Protein AF-A0A433Q783-F1 (afdb_monomer_lite)

InterPro domains:
  IPR006896 Sec23/Sec24, trunk domain [PF04811] (2-110)
  IPR036465 von Willebrand factor A-like domain superfamily [G3DSA:3.40.50.410] (1-109)
  IPR036465 von Willebrand factor A-like domain superfamily [SSF53300] (3-107)
  IPR050550 SEC23/SEC24 family, SEC24 subfamily [PTHR13803] (1-108)

Structure (mmCIF, N/CA/C/O backbone):
data_AF-A0A433Q783-F1
#
_entry.id   AF-A0A433Q783-F1
#
loop_
_atom_site.group_PDB
_atom_site.id
_atom_site.type_symbol
_atom_site.label_atom_id
_atom_site.label_alt_id
_atom_site.label_comp_id
_atom_site.label_asym_id
_atom_site.label_entity_id
_atom_site.label_seq_id
_atom_site.pdbx_PDB_ins_code
_atom_site.Cartn_x
_atom_site.Cartn_y
_atom_site.Cartn_z
_atom_site.occupancy
_atom_site.B_iso_or_equiv
_atom_site.auth_seq_id
_atom_site.auth_comp_id
_atom_site.auth_asym_id
_atom_site.auth_atom_id
_atom_site.pdbx_PDB_model_num
ATOM 1 N N . MET A 1 1 ? 5.862 -14.341 -3.252 1.00 83.88 1 MET A N 1
ATOM 2 C CA . MET A 1 1 ? 6.262 -13.362 -2.212 1.00 83.88 1 MET A CA 1
ATOM 3 C C . MET A 1 1 ? 5.155 -12.347 -1.930 1.00 83.88 1 MET A C 1
ATOM 5 O O . MET A 1 1 ? 4.746 -12.264 -0.781 1.00 83.88 1 MET A O 1
ATOM 9 N N . VAL A 1 2 ? 4.621 -11.643 -2.944 1.00 93.06 2 VAL A N 1
ATOM 10 C CA . VAL A 1 2 ? 3.534 -10.647 -2.776 1.00 93.06 2 VAL A CA 1
ATOM 11 C C . VAL A 1 2 ? 2.303 -11.224 -2.068 1.00 93.06 2 VAL A C 1
ATOM 13 O O . VAL A 1 2 ? 1.879 -10.668 -1.063 1.00 93.06 2 VAL A O 1
ATOM 16 N N . ALA A 1 3 ? 1.788 -12.377 -2.516 1.00 94.69 3 ALA A N 1
ATOM 17 C CA . ALA A 1 3 ? 0.622 -13.019 -1.898 1.00 94.69 3 ALA A CA 1
ATOM 18 C C . ALA A 1 3 ? 0.822 -13.318 -0.400 1.00 94.69 3 ALA A C 1
ATOM 20 O O . ALA A 1 3 ? -0.049 -13.037 0.417 1.00 94.69 3 ALA A O 1
ATOM 21 N N . THR A 1 4 ? 1.995 -13.837 -0.024 1.00 97.12 4 THR A N 1
ATOM 22 C CA . THR A 1 4 ? 2.337 -14.106 1.379 1.00 97.12 4 THR A CA 1
ATOM 23 C C . THR A 1 4 ? 2.422 -12.817 2.189 1.00 97.12 4 THR A C 1
ATOM 25 O O . THR A 1 4 ? 1.860 -12.756 3.272 1.00 97.12 4 THR A O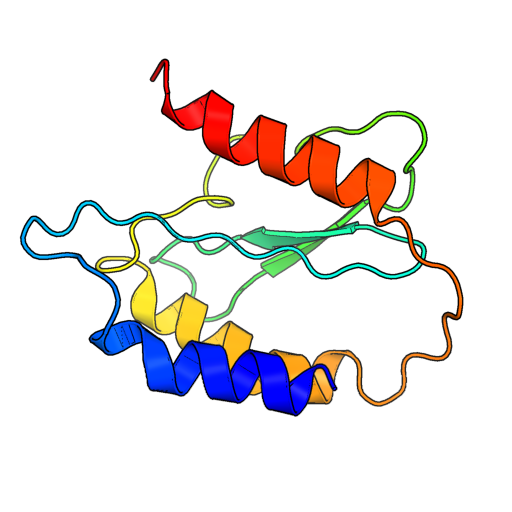 1
ATOM 28 N N . ALA A 1 5 ? 3.084 -11.777 1.671 1.00 97.12 5 ALA A N 1
ATOM 29 C CA . ALA A 1 5 ? 3.188 -10.494 2.363 1.00 97.12 5 ALA A CA 1
ATOM 30 C C . ALA A 1 5 ? 1.808 -9.854 2.576 1.00 97.12 5 ALA A C 1
ATOM 32 O O . ALA A 1 5 ? 1.482 -9.472 3.696 1.00 97.12 5 ALA A O 1
ATOM 33 N N . ALA A 1 6 ? 0.978 -9.809 1.531 1.00 97.69 6 ALA A N 1
ATOM 34 C CA . ALA A 1 6 ? -0.369 -9.257 1.604 1.00 97.69 6 ALA A CA 1
ATOM 35 C C . ALA A 1 6 ? -1.246 -10.027 2.602 1.00 97.69 6 ALA A C 1
ATOM 37 O O . ALA A 1 6 ? -1.915 -9.411 3.430 1.00 97.69 6 ALA A O 1
ATOM 38 N N . ARG A 1 7 ? -1.173 -11.367 2.597 1.00 97.62 7 ARG A N 1
ATOM 39 C CA . ARG A 1 7 ? -1.892 -12.206 3.561 1.00 97.62 7 ARG A CA 1
ATOM 40 C C . ARG A 1 7 ? -1.428 -11.973 4.998 1.00 97.62 7 ARG A C 1
ATOM 42 O O . ARG A 1 7 ? -2.261 -11.808 5.879 1.00 97.62 7 ARG A O 1
ATOM 49 N N . THR A 1 8 ? -0.119 -11.909 5.231 1.00 98.19 8 THR A N 1
ATOM 50 C CA . THR A 1 8 ? 0.431 -11.643 6.566 1.00 98.19 8 THR A CA 1
ATOM 51 C C . THR A 1 8 ? 0.016 -10.267 7.085 1.00 98.19 8 THR A C 1
ATOM 53 O O . THR A 1 8 ? -0.298 -10.138 8.267 1.00 98.19 8 THR A O 1
ATOM 56 N N . ILE A 1 9 ? -0.005 -9.243 6.222 1.00 98.00 9 ILE A N 1
ATOM 57 C CA . ILE A 1 9 ? -0.493 -7.905 6.586 1.00 98.00 9 ILE A CA 1
ATOM 58 C C . ILE A 1 9 ? -1.977 -7.978 6.952 1.00 98.00 9 ILE A C 1
ATOM 60 O O . ILE A 1 9 ? -2.345 -7.491 8.018 1.00 98.00 9 ILE A O 1
ATOM 64 N N . LEU A 1 10 ? -2.796 -8.632 6.118 1.00 98.06 10 LEU A N 1
ATOM 65 C CA . LEU A 1 10 ? -4.232 -8.815 6.345 1.00 98.06 10 LEU A CA 1
ATOM 66 C C . LEU A 1 10 ? -4.511 -9.472 7.704 1.00 98.06 10 LEU A C 1
ATOM 68 O O . LEU A 1 10 ? -5.260 -8.928 8.509 1.00 98.06 10 LEU A O 1
ATOM 72 N N . ASP A 1 11 ? -3.838 -10.586 7.995 1.00 97.81 11 ASP A N 1
ATOM 73 C CA . ASP A 1 11 ? -3.990 -11.326 9.255 1.00 97.81 11 ASP A CA 1
ATOM 74 C C . ASP A 1 11 ? -3.446 -10.552 10.479 1.00 97.81 11 ASP A C 1
ATOM 76 O O . ASP A 1 11 ? -3.705 -10.921 11.625 1.00 97.81 11 ASP A O 1
ATOM 80 N N . SER A 1 12 ? -2.679 -9.479 10.259 1.00 97.69 12 SER A N 1
ATOM 81 C CA . SER A 1 12 ? -2.083 -8.661 11.321 1.00 97.69 12 SER A CA 1
ATOM 82 C C . SER A 1 12 ? -2.815 -7.342 11.573 1.00 97.69 12 SER A C 1
ATOM 84 O O . SER A 1 12 ? -2.457 -6.655 12.530 1.00 97.69 12 SER A O 1
ATOM 86 N N . LEU A 1 13 ? -3.820 -6.969 10.769 1.00 97.06 13 LEU A N 1
ATOM 87 C CA . LEU A 1 13 ? -4.484 -5.661 10.882 1.00 97.06 13 LEU A CA 1
ATOM 88 C C . LEU A 1 13 ? -5.095 -5.421 12.268 1.00 97.06 13 LEU A C 1
ATOM 90 O O . LEU A 1 13 ? -4.979 -4.322 12.802 1.00 97.06 13 LEU A O 1
ATOM 94 N N . ASP A 1 14 ? -5.680 -6.454 12.880 1.00 96.00 14 ASP A N 1
ATOM 95 C CA . ASP A 1 14 ? -6.275 -6.379 14.226 1.00 96.00 14 ASP A CA 1
ATOM 96 C C . ASP A 1 14 ? -5.236 -6.196 15.343 1.00 96.00 14 ASP A C 1
ATOM 98 O O . ASP A 1 14 ? -5.579 -5.882 16.479 1.00 96.00 14 ASP A O 1
ATOM 102 N N . ARG A 1 15 ? -3.952 -6.409 15.036 1.00 96.81 15 ARG A N 1
ATOM 103 C CA . ARG A 1 15 ? -2.842 -6.316 15.993 1.00 96.81 15 ARG A CA 1
ATOM 104 C C . ARG A 1 15 ? -2.144 -4.959 15.952 1.00 96.81 15 ARG A C 1
ATOM 106 O O . ARG A 1 15 ? -1.248 -4.723 16.762 1.00 96.81 15 ARG A O 1
ATOM 113 N N . LEU A 1 16 ? -2.502 -4.092 15.004 1.00 96.12 16 LEU A N 1
ATOM 114 C CA . LEU A 1 16 ? -1.949 -2.745 14.924 1.00 96.12 16 LEU A CA 1
ATOM 115 C C . LEU A 1 16 ? -2.474 -1.906 16.102 1.00 96.12 16 LEU A C 1
ATOM 117 O O . LEU A 1 16 ? -3.684 -1.894 16.333 1.00 96.12 16 LEU A O 1
ATOM 121 N N . PRO A 1 17 ? -1.609 -1.179 16.837 1.00 97.06 17 PRO A N 1
ATOM 122 C CA . PRO A 1 17 ? -2.062 -0.235 17.855 1.00 97.06 17 PRO A CA 1
ATOM 123 C C . PRO A 1 17 ? -3.033 0.768 17.232 1.00 97.06 17 PRO A C 1
ATOM 125 O O . PRO A 1 17 ? -2.678 1.428 16.258 1.00 97.06 17 PRO A O 1
ATOM 128 N N . ASN A 1 18 ? -4.263 0.849 17.742 1.00 96.62 18 ASN A N 1
ATOM 129 C CA . ASN A 1 18 ? -5.300 1.724 17.185 1.00 96.62 18 ASN A CA 1
ATOM 130 C C . ASN A 1 18 ? -6.418 2.048 18.198 1.00 96.62 18 ASN A C 1
ATOM 132 O O . ASN A 1 18 ? -7.576 2.189 17.820 1.00 96.62 18 ASN A O 1
ATOM 136 N N . GLU A 1 19 ? -6.096 2.145 19.491 1.00 95.44 19 GLU A N 1
ATOM 137 C CA . GLU A 1 19 ? -7.094 2.350 20.560 1.00 95.44 19 GLU A CA 1
ATOM 138 C C . GLU A 1 19 ? -7.936 3.624 20.358 1.00 95.44 19 GLU A C 1
ATOM 140 O O . GLU A 1 19 ? -9.132 3.632 20.636 1.00 95.44 19 GLU A O 1
ATOM 145 N N . GLU A 1 20 ? -7.331 4.683 19.808 1.00 95.62 20 GLU A N 1
ATOM 146 C CA . GLU A 1 20 ? -7.999 5.960 19.518 1.00 95.62 20 GLU A CA 1
ATOM 147 C C . GLU A 1 20 ? -8.608 6.044 18.103 1.00 95.62 20 GLU A C 1
ATOM 149 O O . GLU A 1 20 ? -9.088 7.108 17.721 1.00 95.62 20 GLU A O 1
ATOM 154 N N . ASN A 1 21 ? -8.584 4.974 17.295 1.00 96.00 21 ASN A N 1
ATOM 155 C CA . ASN A 1 21 ? -8.998 4.997 15.879 1.00 96.00 21 ASN A CA 1
ATOM 156 C C . ASN A 1 21 ? -8.267 6.057 15.031 1.00 96.00 21 ASN A C 1
ATOM 158 O O . ASN A 1 21 ? -8.862 6.696 14.165 1.00 96.00 21 ASN A O 1
ATOM 162 N N . ARG A 1 22 ? -6.974 6.276 15.287 1.00 95.25 22 ARG A N 1
ATOM 163 C CA . ARG A 1 22 ? -6.152 7.292 14.600 1.00 95.25 22 ARG A CA 1
ATOM 164 C C . ARG A 1 22 ? -5.083 6.710 13.685 1.00 95.25 22 ARG A C 1
ATOM 166 O O . ARG A 1 22 ? -4.394 7.468 13.001 1.00 95.25 22 ARG A O 1
ATOM 173 N N . THR A 1 23 ? -4.928 5.391 13.665 1.00 96.19 23 THR A N 1
ATOM 174 C CA . THR A 1 23 ? -3.932 4.732 12.825 1.00 96.19 23 THR A CA 1
ATOM 175 C C . THR A 1 23 ? -4.274 4.941 11.364 1.00 96.19 23 THR A C 1
ATOM 177 O O . THR A 1 23 ? -5.377 4.627 10.916 1.00 96.19 23 THR A O 1
ATOM 180 N N . LYS A 1 24 ? -3.309 5.481 10.618 1.00 96.06 24 LYS A N 1
ATOM 181 C CA . LYS A 1 24 ? -3.411 5.631 9.172 1.00 96.06 24 LYS A CA 1
ATOM 182 C C . LYS A 1 24 ? -2.619 4.549 8.455 1.00 96.06 24 LYS A C 1
ATOM 184 O O . LYS A 1 24 ? -1.544 4.161 8.908 1.00 96.06 24 LYS A O 1
ATOM 189 N N . VAL A 1 25 ? -3.146 4.095 7.327 1.00 97.06 25 VAL A N 1
ATOM 190 C CA . VAL A 1 25 ? -2.525 3.095 6.459 1.00 97.06 25 VAL A CA 1
ATOM 191 C C . VAL A 1 25 ? -2.517 3.572 5.016 1.00 97.06 25 VAL A C 1
ATOM 193 O O . VAL A 1 25 ? -3.399 4.299 4.567 1.00 97.06 25 VAL A O 1
ATOM 196 N N . GLY A 1 26 ? -1.490 3.153 4.297 1.00 96.69 26 GLY A N 1
ATOM 197 C CA . GLY A 1 26 ? -1.338 3.333 2.865 1.00 96.69 26 GLY A CA 1
ATOM 198 C C . GLY A 1 26 ? -0.519 2.169 2.327 1.00 96.69 26 GLY A C 1
ATOM 199 O O . GLY A 1 26 ? 0.133 1.453 3.093 1.00 96.69 26 GLY A O 1
ATOM 200 N N . LEU A 1 27 ? -0.566 1.955 1.018 1.00 97.50 27 LEU A N 1
ATOM 201 C CA . LEU A 1 27 ? 0.180 0.882 0.378 1.00 97.50 27 LEU A CA 1
ATOM 202 C C . LEU A 1 27 ? 0.797 1.390 -0.922 1.00 97.50 27 LEU A C 1
ATOM 204 O O . LEU A 1 27 ? 0.178 2.158 -1.653 1.00 97.50 27 LEU A O 1
ATOM 208 N N . ILE A 1 28 ? 2.023 0.954 -1.193 1.00 97.50 28 ILE A N 1
ATOM 209 C CA . ILE A 1 28 ? 2.694 1.135 -2.478 1.00 97.50 28 ILE A CA 1
ATOM 210 C C . ILE A 1 28 ? 3.246 -0.231 -2.866 1.00 97.50 28 ILE A C 1
ATOM 212 O O . ILE A 1 28 ? 3.946 -0.861 -2.069 1.00 97.50 28 ILE A O 1
ATOM 216 N N . THR A 1 29 ? 2.945 -0.697 -4.076 1.00 97.00 29 THR A N 1
ATOM 217 C CA . THR A 1 29 ? 3.682 -1.818 -4.676 1.00 97.00 29 THR A CA 1
ATOM 218 C C . THR A 1 29 ? 4.648 -1.289 -5.719 1.00 97.00 29 THR A C 1
ATOM 220 O O . THR A 1 29 ? 4.387 -0.276 -6.367 1.00 97.00 29 THR A O 1
ATOM 223 N N . VAL A 1 30 ? 5.772 -1.975 -5.893 1.00 95.81 30 VAL A N 1
ATOM 224 C CA . VAL A 1 30 ? 6.865 -1.505 -6.743 1.00 95.81 30 VAL A CA 1
ATOM 225 C C . VAL A 1 30 ? 7.359 -2.612 -7.664 1.00 95.81 30 VAL A C 1
ATOM 227 O O . VAL A 1 30 ? 7.534 -3.755 -7.241 1.00 95.81 30 VAL A O 1
ATOM 230 N N . ASP A 1 31 ? 7.587 -2.236 -8.913 1.00 94.19 31 ASP A N 1
ATOM 231 C CA . ASP A 1 31 ? 8.448 -2.921 -9.874 1.00 94.19 31 ASP A CA 1
ATOM 232 C C . ASP A 1 31 ? 9.291 -1.847 -10.593 1.00 94.19 31 ASP A C 1
ATOM 234 O O . ASP A 1 31 ? 9.824 -0.966 -9.922 1.00 94.19 31 ASP A O 1
ATOM 238 N N . GLY A 1 32 ? 9.416 -1.845 -11.924 1.00 95.31 32 GLY A N 1
ATOM 239 C CA . GLY A 1 32 ? 9.935 -0.683 -12.659 1.00 95.31 32 GLY A CA 1
ATOM 240 C C . GLY A 1 32 ? 9.068 0.585 -12.565 1.00 95.31 32 GLY A C 1
ATOM 241 O O . GLY A 1 32 ? 9.471 1.623 -13.071 1.00 95.31 32 GLY A O 1
ATOM 242 N N . SER A 1 33 ? 7.887 0.519 -11.955 1.00 96.06 33 SER A N 1
ATOM 243 C CA . SER A 1 33 ? 6.970 1.629 -11.695 1.00 96.06 33 SER A CA 1
ATOM 244 C C . SER A 1 33 ? 6.494 1.619 -10.238 1.00 96.06 33 SER A C 1
ATOM 246 O O . SER A 1 33 ? 6.604 0.620 -9.518 1.00 96.06 33 SER A O 1
ATOM 248 N N . LEU A 1 34 ? 5.944 2.749 -9.797 1.00 97.69 34 LEU A N 1
ATOM 249 C CA . LEU A 1 34 ? 5.252 2.873 -8.518 1.00 97.69 34 LEU A CA 1
ATOM 250 C C . LEU A 1 34 ? 3.754 2.670 -8.730 1.00 97.69 34 LEU A C 1
ATOM 252 O O . LEU A 1 34 ? 3.154 3.300 -9.599 1.00 97.69 34 LEU A O 1
ATOM 256 N N . HIS A 1 35 ? 3.137 1.833 -7.904 1.00 97.56 35 HIS A N 1
ATOM 257 C CA . HIS A 1 35 ? 1.692 1.639 -7.897 1.00 97.56 35 HIS A CA 1
ATOM 258 C C . HIS A 1 35 ? 1.144 2.129 -6.563 1.00 97.56 35 HIS A C 1
ATOM 260 O O . HIS A 1 35 ? 1.359 1.503 -5.521 1.00 97.56 35 HIS A O 1
ATOM 266 N N . PHE A 1 36 ? 0.455 3.260 -6.608 1.00 97.88 36 PHE A N 1
ATOM 267 C CA . PHE A 1 36 ? -0.279 3.820 -5.485 1.00 97.88 36 PHE A CA 1
ATOM 268 C C . PHE A 1 36 ? -1.712 3.301 -5.502 1.00 97.88 36 PHE A C 1
ATOM 270 O O . PHE A 1 36 ? -2.219 2.880 -6.543 1.00 97.88 36 PHE A O 1
ATOM 277 N N . TYR A 1 37 ? -2.378 3.366 -4.355 1.00 98.12 37 TYR A N 1
ATOM 278 C CA . TYR A 1 37 ? -3.759 2.923 -4.222 1.00 98.12 37 TYR A CA 1
ATOM 279 C C . TYR A 1 37 ? -4.588 4.020 -3.569 1.00 98.12 37 TYR A C 1
ATOM 281 O O . TYR A 1 37 ? -4.266 4.455 -2.466 1.00 98.12 37 TYR A O 1
ATOM 289 N N . ASN A 1 38 ? -5.650 4.448 -4.249 1.00 97.56 38 ASN A N 1
ATOM 290 C CA . ASN A 1 38 ? -6.711 5.226 -3.627 1.00 97.56 38 ASN A CA 1
ATOM 291 C C . ASN A 1 38 ? -7.544 4.273 -2.762 1.00 97.56 38 ASN A C 1
ATOM 293 O O . ASN A 1 38 ? -8.093 3.278 -3.252 1.00 97.56 38 ASN A O 1
ATOM 297 N N . LEU A 1 39 ? -7.583 4.586 -1.472 1.00 97.88 39 LEU A N 1
ATOM 298 C CA . LEU A 1 39 ? -8.198 3.797 -0.415 1.00 97.88 39 LEU A CA 1
ATOM 299 C C . LEU A 1 39 ? -9.359 4.550 0.244 1.00 97.88 39 LEU A C 1
ATOM 301 O O . LEU A 1 39 ? -9.647 4.322 1.415 1.00 97.88 39 LEU A O 1
ATOM 305 N N . ASN A 1 40 ? -10.018 5.459 -0.477 1.00 97.12 40 ASN A N 1
ATOM 306 C CA . ASN A 1 40 ? -11.172 6.183 0.041 1.00 97.12 40 ASN A CA 1
ATOM 307 C C . ASN A 1 40 ? -12.262 5.204 0.521 1.00 97.12 40 ASN A C 1
ATOM 309 O O . ASN A 1 40 ? -12.675 4.309 -0.219 1.00 97.12 40 ASN A O 1
ATOM 313 N N . ALA A 1 41 ? -12.766 5.406 1.740 1.00 97.25 41 ALA A N 1
ATOM 314 C CA . ALA A 1 41 ? -13.765 4.540 2.372 1.00 97.25 41 ALA A CA 1
ATOM 315 C C . ALA A 1 41 ? -15.101 4.440 1.607 1.00 97.25 41 ALA A C 1
ATOM 317 O O . ALA A 1 41 ? -15.872 3.509 1.829 1.00 97.25 41 ALA A O 1
ATOM 318 N N . SER A 1 42 ? -15.383 5.384 0.704 1.00 96.62 42 SER A N 1
ATOM 319 C CA . SER A 1 42 ? -16.592 5.388 -0.130 1.00 96.62 42 SER A CA 1
ATOM 320 C C . SER A 1 42 ? -16.490 4.457 -1.343 1.00 96.62 42 SER A C 1
ATOM 322 O O . SER A 1 42 ? -17.486 4.246 -2.037 1.00 96.62 42 SER A O 1
ATOM 324 N N . LEU A 1 43 ? -15.300 3.928 -1.642 1.00 95.56 43 LEU A N 1
ATOM 325 C CA . LEU A 1 43 ? -15.079 3.026 -2.767 1.00 95.56 43 LEU A CA 1
ATOM 326 C C . LEU A 1 43 ? -15.439 1.584 -2.396 1.00 95.56 43 LEU A C 1
ATOM 328 O O . LEU A 1 43 ? -15.077 1.090 -1.331 1.00 95.56 43 LEU A O 1
ATOM 332 N N . SER A 1 44 ? -16.093 0.875 -3.320 1.00 90.06 44 SER A N 1
ATOM 333 C CA . SER A 1 44 ? -16.289 -0.577 -3.201 1.00 90.06 44 SER A CA 1
ATOM 334 C C . SER A 1 44 ? -14.990 -1.356 -3.424 1.00 90.06 44 SER A C 1
ATOM 336 O O . SER A 1 44 ? -14.807 -2.433 -2.864 1.00 90.06 44 SER A O 1
ATOM 338 N N . ASP A 1 45 ? -14.091 -0.803 -4.242 1.00 91.88 45 ASP A N 1
ATOM 339 C CA . ASP A 1 45 ? -12.829 -1.410 -4.645 1.00 91.88 45 ASP A CA 1
ATOM 340 C C . ASP A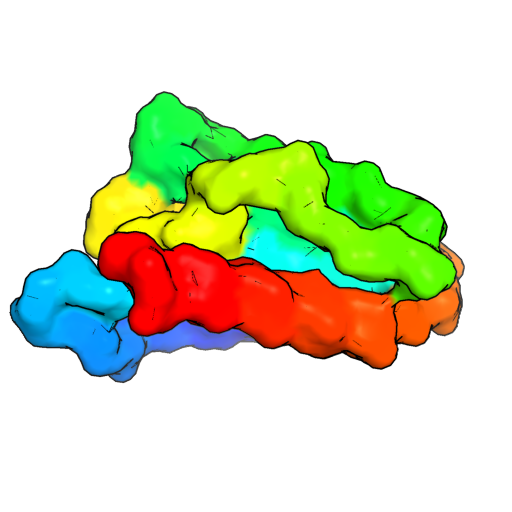 1 45 ? -11.715 -0.358 -4.726 1.00 91.88 45 ASP A C 1
ATOM 342 O O . ASP A 1 45 ? -11.972 0.777 -5.138 1.00 91.88 45 ASP A O 1
ATOM 346 N N . PRO A 1 46 ? -10.466 -0.730 -4.399 1.00 96.12 46 PRO A N 1
ATOM 347 C CA . PRO A 1 46 ? -9.329 0.176 -4.504 1.00 96.12 46 PRO A CA 1
ATOM 348 C C . PRO A 1 46 ? -9.068 0.565 -5.965 1.00 96.12 46 PRO A C 1
ATOM 350 O O . PRO A 1 46 ? -9.180 -0.265 -6.873 1.00 96.12 46 PRO A O 1
ATOM 353 N N . GLN A 1 47 ? -8.640 1.806 -6.194 1.00 96.88 47 GLN A N 1
ATOM 354 C CA . GLN A 1 47 ? -8.177 2.252 -7.512 1.00 96.88 47 GLN A CA 1
ATO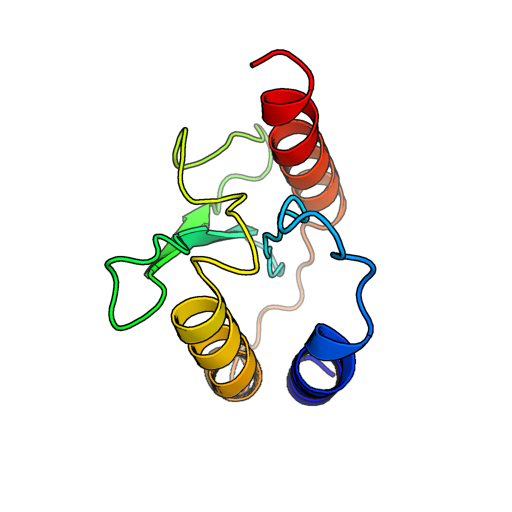M 355 C C . GLN A 1 47 ? -6.652 2.326 -7.524 1.00 96.88 47 GLN A C 1
ATOM 357 O O . GLN A 1 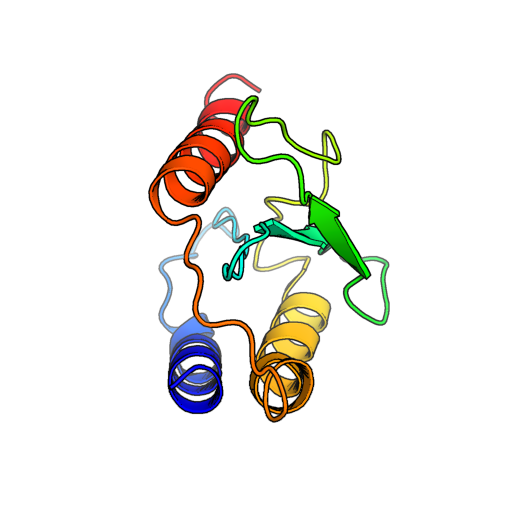47 ? -6.055 2.992 -6.681 1.00 96.88 47 GLN A O 1
ATOM 362 N N . MET A 1 48 ? -6.017 1.642 -8.475 1.00 97.56 48 MET A N 1
ATOM 363 C CA . MET A 1 48 ? -4.566 1.699 -8.653 1.00 97.56 48 MET A CA 1
ATOM 364 C C . MET A 1 48 ? -4.185 2.898 -9.525 1.00 97.56 48 MET A C 1
ATOM 366 O O . MET A 1 48 ? -4.721 3.068 -10.619 1.00 97.56 48 MET A O 1
ATOM 370 N N . LEU A 1 49 ? -3.220 3.687 -9.061 1.00 97.31 49 LEU A N 1
ATOM 371 C CA . LEU A 1 49 ?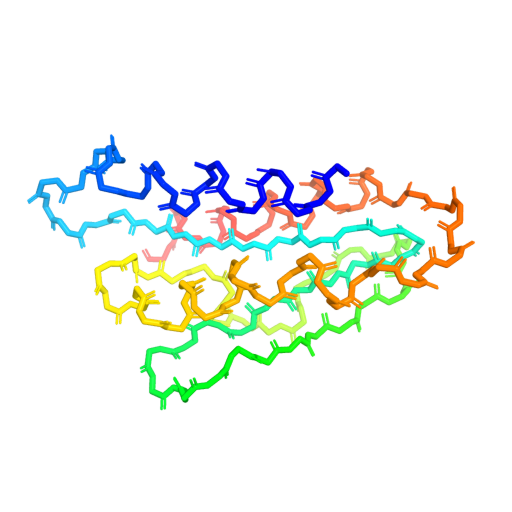 -2.624 4.808 -9.782 1.00 97.31 49 LEU A CA 1
ATOM 372 C C . LEU A 1 49 ? -1.161 4.466 -10.080 1.00 97.31 49 LEU A C 1
ATOM 374 O O . LEU A 1 49 ? -0.367 4.272 -9.158 1.00 97.31 49 LEU A O 1
ATOM 378 N N . VAL A 1 50 ? -0.811 4.361 -11.361 1.00 96.31 50 VAL A N 1
ATOM 379 C CA . VAL A 1 50 ? 0.527 3.939 -11.802 1.00 96.31 50 VAL A CA 1
ATOM 380 C C . VAL A 1 50 ? 1.368 5.157 -12.163 1.00 96.31 50 VAL A C 1
ATOM 382 O O . VAL A 1 50 ? 0.958 5.977 -12.981 1.00 96.31 50 VAL A O 1
ATOM 385 N N . VAL A 1 51 ? 2.556 5.252 -11.572 1.00 96.00 51 VAL A N 1
ATOM 386 C CA . VAL A 1 51 ? 3.565 6.267 -11.884 1.00 96.00 51 VAL A CA 1
ATOM 387 C C . VAL A 1 51 ? 4.802 5.553 -12.416 1.00 96.00 51 VAL A C 1
ATOM 389 O O . VAL A 1 51 ? 5.517 4.883 -11.670 1.00 96.00 51 VAL A O 1
ATOM 392 N N . SER A 1 52 ? 5.023 5.665 -13.725 1.00 93.06 52 SER A N 1
ATOM 393 C CA . SER A 1 52 ? 6.146 5.016 -14.414 1.00 93.06 52 SER A CA 1
ATOM 394 C C . SER A 1 52 ? 7.382 5.898 -14.552 1.00 93.06 52 SER A C 1
ATOM 396 O O . SER A 1 52 ? 8.465 5.372 -14.782 1.00 93.06 52 SER A O 1
ATOM 398 N N . ASP A 1 53 ? 7.234 7.215 -14.405 1.00 90.75 53 ASP A N 1
ATOM 399 C CA . ASP A 1 53 ? 8.373 8.124 -14.301 1.00 90.75 53 ASP A CA 1
ATOM 400 C C . ASP A 1 53 ? 8.876 8.120 -12.856 1.00 90.75 53 ASP A C 1
ATOM 402 O O . ASP A 1 53 ? 8.185 8.560 -11.936 1.00 90.75 53 ASP A O 1
ATOM 406 N N . THR A 1 54 ? 10.056 7.543 -12.655 1.00 89.75 54 THR A N 1
ATOM 407 C CA . THR A 1 54 ? 10.657 7.371 -11.332 1.00 89.75 54 THR A CA 1
ATOM 408 C C . THR A 1 54 ? 11.835 8.309 -11.082 1.00 89.75 54 THR A C 1
ATOM 410 O O . THR A 1 54 ? 12.447 8.219 -10.016 1.00 89.75 54 THR A O 1
ATOM 413 N N . ASP A 1 55 ? 12.159 9.184 -12.039 1.00 89.88 55 ASP A N 1
ATOM 414 C CA . ASP A 1 55 ? 13.261 10.143 -11.921 1.00 89.88 55 ASP A CA 1
ATOM 415 C C . ASP A 1 55 ? 12.838 11.380 -11.110 1.00 89.88 55 ASP A C 1
ATOM 417 O O . ASP A 1 55 ? 13.627 11.890 -10.310 1.00 89.88 55 ASP A O 1
ATOM 421 N N . ASP A 1 56 ? 11.577 11.811 -11.245 1.00 89.25 56 ASP A N 1
ATOM 422 C CA . ASP A 1 56 ? 10.956 12.840 -10.403 1.00 89.25 56 ASP A CA 1
ATOM 423 C C . ASP A 1 56 ? 9.773 12.266 -9.611 1.00 89.25 56 ASP A C 1
ATOM 425 O O . ASP A 1 56 ? 8.685 12.018 -10.128 1.00 89.25 56 ASP A O 1
ATOM 429 N N . VAL A 1 57 ? 9.988 12.019 -8.318 1.00 90.06 57 VAL A N 1
ATOM 430 C CA . VAL A 1 57 ? 8.998 11.355 -7.465 1.00 90.06 57 VAL A CA 1
ATOM 431 C C . VAL A 1 57 ? 7.919 12.336 -7.018 1.00 90.06 57 VAL A C 1
ATOM 433 O O . VAL A 1 57 ? 8.193 13.253 -6.243 1.00 90.06 57 VAL A O 1
ATOM 436 N N . PHE A 1 58 ? 6.662 12.080 -7.369 1.00 91.38 58 PHE A N 1
ATOM 437 C CA . PHE A 1 58 ? 5.500 12.841 -6.898 1.00 91.38 58 PHE A CA 1
ATOM 438 C C . PHE A 1 58 ? 4.388 11.926 -6.366 1.00 91.38 58 PHE A C 1
ATOM 440 O O . PHE A 1 58 ? 4.414 10.710 -6.551 1.00 91.38 58 PHE A O 1
ATOM 447 N N . LEU A 1 59 ? 3.414 12.518 -5.666 1.00 94.00 59 LEU A N 1
ATOM 448 C CA . LEU A 1 59 ? 2.195 11.818 -5.260 1.00 94.00 59 LEU A CA 1
ATOM 449 C C . LEU A 1 59 ? 1.137 12.000 -6.356 1.00 94.00 59 LEU A C 1
ATOM 451 O O . LEU A 1 59 ? 0.852 13.146 -6.707 1.00 94.00 59 LEU A O 1
ATOM 455 N N . PRO A 1 60 ? 0.544 10.922 -6.899 1.00 94.44 60 PRO A N 1
ATOM 456 C CA . PRO A 1 60 ? -0.411 11.033 -8.004 1.00 94.44 60 PRO A C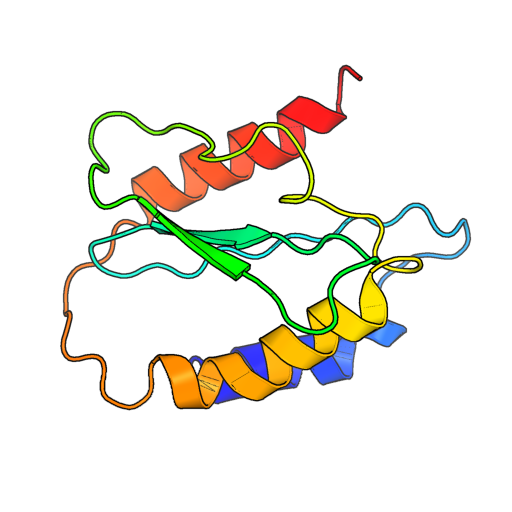A 1
ATOM 457 C C . PRO A 1 60 ? -1.757 11.642 -7.588 1.00 94.44 60 PRO A C 1
ATOM 459 O O . PRO A 1 60 ? -2.530 12.058 -8.447 1.00 94.44 60 PRO A O 1
ATOM 462 N N . GLN A 1 61 ? -2.043 11.697 -6.285 1.00 91.94 61 GLN A N 1
ATOM 463 C CA . GLN A 1 61 ? -3.248 12.289 -5.714 1.00 91.94 61 GLN A CA 1
ATOM 464 C C . GLN A 1 61 ? -2.894 12.963 -4.372 1.00 91.94 61 GLN A C 1
ATOM 466 O O . GLN A 1 61 ? -2.025 12.447 -3.663 1.00 91.94 61 GLN A O 1
ATOM 471 N N . PRO A 1 62 ? -3.516 14.106 -4.021 1.00 86.75 62 PRO A N 1
ATOM 472 C CA . PRO A 1 62 ? -3.249 14.791 -2.752 1.00 86.75 62 PRO A CA 1
ATOM 473 C C . PRO A 1 62 ? -3.787 14.033 -1.530 1.00 86.75 62 PRO A C 1
ATOM 475 O O . PRO A 1 62 ? -3.151 14.040 -0.481 1.00 86.75 62 PRO A O 1
ATOM 478 N N . ASP A 1 63 ? -4.921 13.350 -1.691 1.00 90.56 63 ASP A N 1
ATOM 479 C CA . ASP A 1 63 ? -5.661 12.676 -0.624 1.00 90.56 63 ASP A CA 1
ATOM 480 C C . ASP A 1 63 ? -5.895 11.193 -0.953 1.00 90.56 63 ASP A C 1
ATOM 482 O O . ASP A 1 63 ? -5.564 10.717 -2.039 1.00 90.56 63 ASP A O 1
ATOM 486 N N . ASP A 1 64 ? -6.472 10.458 -0.001 1.00 95.19 64 ASP A N 1
ATOM 487 C CA . ASP A 1 64 ? -6.882 9.048 -0.112 1.00 95.19 64 ASP A CA 1
ATOM 488 C C . ASP A 1 64 ? -5.766 8.011 -0.345 1.00 95.19 64 ASP A C 1
ATOM 490 O O . ASP A 1 64 ? -6.045 6.815 -0.440 1.00 95.19 64 ASP A O 1
ATOM 494 N N . LEU A 1 65 ? -4.496 8.428 -0.384 1.00 96.31 65 LEU A N 1
ATOM 495 C CA . LEU A 1 65 ? -3.341 7.518 -0.432 1.00 96.31 65 LEU A CA 1
ATOM 496 C C . LEU A 1 65 ? -2.925 7.018 0.964 1.00 96.31 65 LEU A C 1
ATOM 498 O O . LEU A 1 65 ? -2.394 5.916 1.108 1.00 96.31 65 LEU A O 1
ATOM 502 N N . LEU A 1 66 ? -3.141 7.847 1.992 1.00 96.25 66 LEU A N 1
ATOM 503 C CA . LEU A 1 66 ? -2.869 7.558 3.401 1.00 96.25 66 LEU A CA 1
ATOM 504 C C . LEU A 1 66 ? -4.137 7.839 4.217 1.00 96.25 66 LEU A C 1
ATOM 506 O O . LEU A 1 66 ? -4.426 8.981 4.575 1.00 96.25 66 LEU A O 1
ATOM 510 N N . VAL A 1 67 ? -4.897 6.785 4.497 1.00 96.44 67 VAL A N 1
ATOM 511 C CA . VAL A 1 67 ? -6.273 6.855 5.014 1.00 96.44 67 VAL A CA 1
ATOM 512 C C . VAL A 1 67 ? -6.378 6.338 6.439 1.00 96.44 67 VAL A C 1
ATOM 514 O O . VAL A 1 67 ? -5.511 5.600 6.901 1.00 96.44 67 VAL A O 1
ATOM 517 N N . ASN A 1 68 ? -7.445 6.702 7.148 1.00 97.19 68 ASN A N 1
ATOM 518 C CA . ASN A 1 68 ? -7.748 6.117 8.449 1.00 97.19 68 ASN A CA 1
ATOM 519 C C . ASN A 1 68 ? -8.072 4.618 8.296 1.00 97.19 68 ASN A C 1
ATOM 521 O O . ASN A 1 68 ? -8.954 4.248 7.518 1.00 97.19 68 ASN A O 1
ATOM 525 N N . LEU A 1 69 ? -7.373 3.759 9.046 1.00 97.81 69 LEU A N 1
ATOM 526 C CA . LEU A 1 69 ? -7.553 2.306 8.997 1.00 97.81 69 LEU A CA 1
ATOM 527 C C . LEU A 1 69 ? -8.967 1.885 9.400 1.00 97.81 69 LEU A C 1
ATOM 529 O O . LEU A 1 69 ? -9.525 0.984 8.783 1.00 97.81 69 LEU A O 1
ATOM 533 N N . THR A 1 70 ? -9.541 2.507 10.430 1.00 97.81 70 THR A N 1
ATOM 534 C CA . THR A 1 70 ? -10.872 2.154 10.934 1.00 97.81 70 THR A CA 1
ATOM 535 C C . THR A 1 70 ? -11.943 2.468 9.891 1.00 97.81 70 THR A C 1
ATOM 537 O O . THR A 1 70 ? -12.812 1.639 9.636 1.00 97.81 70 THR A O 1
ATOM 540 N N . GLU A 1 71 ? -11.853 3.629 9.244 1.00 97.94 71 GLU A N 1
ATOM 541 C CA . GLU A 1 71 ? -12.823 4.064 8.230 1.00 97.94 71 GLU A CA 1
ATOM 542 C C . GLU A 1 71 ? -12.670 3.291 6.914 1.00 97.94 71 GLU A C 1
ATOM 544 O O . GLU A 1 71 ? -13.657 2.923 6.284 1.00 97.94 71 GLU A O 1
ATOM 549 N N . SER A 1 72 ? -11.429 3.008 6.510 1.00 98.19 72 SER A N 1
ATOM 550 C CA . SER A 1 72 ? -11.107 2.454 5.186 1.00 98.19 72 SER A CA 1
ATOM 551 C C . SER A 1 72 ? -10.775 0.960 5.211 1.00 98.19 72 SER A C 1
ATOM 553 O O . SER A 1 72 ? -10.223 0.423 4.249 1.00 98.19 72 SER A O 1
ATOM 555 N N . ARG A 1 73 ? -11.103 0.254 6.302 1.00 97.69 73 ARG A N 1
ATOM 556 C CA . ARG A 1 73 ? -10.763 -1.167 6.470 1.00 97.69 73 ARG A CA 1
ATOM 557 C C . ARG A 1 73 ? -11.271 -2.029 5.317 1.00 97.69 73 ARG A C 1
ATOM 559 O O . ARG A 1 73 ? -10.498 -2.806 4.771 1.00 97.69 73 ARG A O 1
ATOM 566 N N . ALA A 1 74 ? -12.536 -1.875 4.926 1.00 97.94 74 ALA A N 1
ATOM 567 C CA . ALA A 1 74 ? -13.150 -2.729 3.907 1.00 97.94 74 ALA A CA 1
ATOM 568 C C . ALA A 1 74 ? -12.408 -2.659 2.558 1.00 97.94 74 ALA A C 1
ATOM 570 O O . ALA A 1 74 ? -12.077 -3.690 1.970 1.00 97.94 74 ALA A O 1
ATOM 571 N N . VAL A 1 75 ? -12.081 -1.448 2.092 1.00 98.19 75 VAL A N 1
ATOM 572 C CA . VAL A 1 75 ? -11.342 -1.259 0.835 1.00 98.19 75 VAL A CA 1
ATOM 573 C C . VAL A 1 75 ? -9.884 -1.722 0.955 1.00 98.19 75 VAL A C 1
ATOM 575 O O . VAL A 1 75 ? -9.348 -2.318 0.019 1.00 98.19 75 VAL A O 1
ATOM 578 N N . PHE A 1 76 ? -9.254 -1.540 2.121 1.00 98.00 76 PHE A N 1
ATOM 579 C CA . PHE A 1 76 ? -7.887 -2.006 2.371 1.00 98.00 76 PHE A CA 1
ATOM 580 C C . PHE A 1 76 ? -7.783 -3.540 2.393 1.00 98.00 76 PHE A C 1
ATOM 582 O O . PHE A 1 76 ? -6.876 -4.113 1.791 1.00 98.00 76 PHE A O 1
ATOM 589 N N . GLU A 1 77 ? -8.736 -4.228 3.023 1.00 97.75 77 GLU A N 1
ATOM 590 C CA . GLU A 1 77 ? -8.820 -5.694 3.016 1.00 97.75 77 GLU A CA 1
ATOM 591 C C . GLU A 1 77 ? -9.090 -6.248 1.610 1.00 97.75 77 GLU A C 1
ATOM 593 O O . GLU A 1 77 ? -8.470 -7.241 1.206 1.00 97.75 77 GLU A O 1
ATOM 598 N N . SER A 1 78 ? -9.963 -5.583 0.839 1.00 97.62 78 SER A N 1
ATOM 599 C CA . SER A 1 78 ? -10.204 -5.914 -0.573 1.00 97.62 78 SER A CA 1
ATOM 600 C C . SER A 1 78 ? -8.908 -5.831 -1.385 1.00 97.62 78 SER A C 1
ATOM 602 O O . SER A 1 78 ? -8.566 -6.773 -2.108 1.00 97.62 78 SER A O 1
ATOM 604 N N . LEU A 1 79 ? -8.118 -4.765 -1.198 1.00 98.06 79 LEU A N 1
ATOM 605 C CA . LEU A 1 79 ? -6.807 -4.630 -1.831 1.00 98.06 79 LEU A CA 1
ATOM 606 C C . LEU A 1 79 ? -5.872 -5.789 -1.463 1.00 98.06 79 LEU A C 1
ATOM 608 O O . LEU A 1 79 ? -5.355 -6.468 -2.351 1.00 98.06 79 LEU A O 1
ATOM 612 N N . LEU A 1 80 ? -5.669 -6.045 -0.167 1.00 97.88 80 LEU A N 1
ATOM 613 C CA . LEU A 1 80 ? -4.747 -7.083 0.311 1.00 97.88 80 LEU A CA 1
ATOM 614 C C . LEU A 1 80 ? -5.125 -8.482 -0.195 1.00 97.88 80 LEU A C 1
ATOM 616 O O . LEU A 1 80 ? -4.243 -9.280 -0.513 1.00 97.88 80 LEU A O 1
ATOM 620 N N . THR A 1 81 ? -6.421 -8.765 -0.332 1.00 97.12 81 THR A N 1
ATOM 621 C CA . THR A 1 81 ? -6.914 -10.041 -0.872 1.00 97.12 81 THR A CA 1
ATOM 622 C C . THR A 1 81 ? -6.587 -10.200 -2.360 1.00 97.12 81 THR A C 1
ATOM 624 O O . THR A 1 81 ? -6.305 -11.306 -2.815 1.00 97.12 81 THR A O 1
ATOM 627 N N . ARG A 1 82 ? -6.576 -9.099 -3.122 1.00 96.19 82 ARG A N 1
ATOM 628 C CA . ARG A 1 82 ? -6.379 -9.101 -4.581 1.00 96.19 82 ARG A CA 1
ATOM 629 C C . ARG A 1 82 ? -4.915 -8.956 -5.007 1.00 96.19 82 ARG A C 1
ATOM 631 O O . ARG A 1 82 ? -4.565 -9.393 -6.102 1.00 96.19 82 ARG A O 1
ATOM 638 N N . LEU A 1 83 ? -4.048 -8.396 -4.157 1.00 95.81 83 LEU A N 1
ATOM 639 C CA . LEU A 1 83 ? -2.645 -8.093 -4.487 1.00 95.81 83 LEU A CA 1
ATOM 640 C C . LEU A 1 83 ? -1.861 -9.286 -5.050 1.00 95.81 83 LEU A C 1
ATOM 642 O O . LEU A 1 83 ? -1.057 -9.116 -5.964 1.00 95.81 83 LEU A O 1
ATOM 646 N N . GLY A 1 84 ? -2.077 -10.487 -4.509 1.00 95.25 84 GLY A N 1
ATOM 647 C CA . GLY A 1 84 ? -1.408 -11.695 -4.995 1.00 95.25 84 GLY A CA 1
ATOM 648 C C . GLY A 1 84 ? -1.723 -11.984 -6.464 1.00 95.25 84 GLY A C 1
ATOM 649 O O . GLY A 1 84 ? -0.805 -12.225 -7.246 1.00 95.25 84 GLY A O 1
ATOM 650 N N . ASP A 1 85 ? -3.000 -11.900 -6.836 1.00 96.06 85 ASP A N 1
ATOM 651 C CA . ASP A 1 85 ? -3.467 -12.168 -8.197 1.00 96.06 85 ASP A CA 1
ATOM 652 C C . ASP A 1 85 ? -3.128 -11.041 -9.173 1.00 96.06 85 ASP A C 1
ATOM 654 O O . ASP A 1 85 ? -2.845 -11.309 -10.338 1.00 96.06 85 ASP A O 1
ATOM 658 N N . MET A 1 86 ? -3.110 -9.791 -8.702 1.00 95.12 86 MET A N 1
ATOM 659 C CA . MET A 1 86 ? -2.818 -8.612 -9.528 1.00 95.12 86 MET A CA 1
ATOM 660 C C . MET A 1 86 ? -1.423 -8.652 -10.159 1.00 95.12 86 MET A C 1
ATOM 662 O O . MET A 1 86 ? -1.242 -8.152 -11.265 1.00 95.12 86 MET A O 1
ATOM 666 N N . PHE A 1 87 ? -0.449 -9.263 -9.479 1.00 94.00 87 PHE A N 1
ATOM 667 C CA . PHE A 1 87 ? 0.948 -9.303 -9.922 1.00 94.00 87 PHE A CA 1
ATOM 668 C C . PHE A 1 87 ? 1.460 -10.720 -10.217 1.00 94.00 87 PHE A C 1
ATOM 670 O O . PHE A 1 87 ? 2.663 -10.901 -10.403 1.00 94.00 87 PHE A O 1
ATOM 677 N N . LYS A 1 88 ? 0.583 -11.733 -10.262 1.00 93.50 88 LYS A N 1
ATOM 678 C CA . LYS A 1 88 ? 0.993 -13.144 -10.405 1.00 93.50 88 LYS A CA 1
ATOM 679 C C . LYS A 1 88 ? 1.738 -13.442 -11.713 1.00 93.50 88 LYS A C 1
ATOM 681 O O . LYS A 1 88 ? 2.642 -14.269 -11.712 1.00 93.50 88 LYS A O 1
ATOM 686 N N . ASP A 1 89 ? 1.379 -12.733 -12.782 1.00 93.62 89 ASP A N 1
ATOM 687 C CA . ASP A 1 89 ? 1.939 -12.898 -14.128 1.00 93.62 89 ASP A CA 1
ATOM 688 C C . ASP A 1 89 ? 2.883 -11.738 -14.507 1.00 93.62 89 ASP A C 1
ATOM 690 O O . ASP A 1 89 ? 3.251 -11.587 -15.672 1.00 93.62 89 ASP A O 1
ATOM 694 N N . ASN A 1 90 ? 3.273 -10.888 -13.545 1.00 91.06 90 ASN A N 1
ATOM 695 C CA . ASN A 1 90 ? 4.180 -9.775 -13.815 1.00 91.06 90 ASN A CA 1
ATOM 696 C C . ASN A 1 90 ? 5.595 -10.298 -14.124 1.00 91.06 90 ASN A C 1
ATOM 698 O O . ASN A 1 90 ? 6.214 -10.973 -13.301 1.00 91.06 90 ASN A O 1
ATOM 702 N N . THR A 1 91 ? 6.116 -9.958 -15.304 1.00 90.94 91 THR A N 1
ATOM 703 C CA . THR A 1 91 ? 7.459 -10.340 -15.768 1.00 90.94 91 THR A CA 1
ATOM 704 C C . THR A 1 91 ? 8.488 -9.214 -15.639 1.00 90.94 91 THR A C 1
ATOM 706 O O . THR A 1 91 ? 9.614 -9.359 -16.118 1.00 90.94 91 THR A O 1
ATOM 709 N N . ASN A 1 92 ? 8.122 -8.075 -15.045 1.00 92.31 92 ASN A N 1
ATOM 710 C CA . ASN A 1 92 ? 9.031 -6.958 -14.822 1.00 92.31 92 ASN A CA 1
ATOM 711 C C . ASN A 1 92 ? 10.105 -7.339 -13.789 1.00 92.31 92 ASN A C 1
ATOM 713 O O . ASN A 1 92 ? 9.797 -7.761 -12.676 1.00 92.31 92 ASN A O 1
ATOM 717 N N . VAL A 1 93 ? 11.373 -7.190 -14.171 1.00 92.00 93 VAL A N 1
ATOM 718 C CA . VAL A 1 93 ? 12.541 -7.507 -13.329 1.00 92.00 93 VAL A CA 1
ATOM 719 C C . VAL A 1 93 ? 13.178 -6.266 -12.698 1.00 92.00 93 VAL A C 1
ATOM 721 O O . VAL A 1 93 ? 14.093 -6.391 -11.884 1.00 92.00 93 VAL A O 1
ATOM 724 N N . SER A 1 94 ? 12.710 -5.073 -13.065 1.00 93.94 94 SER A N 1
ATOM 725 C CA . SER A 1 94 ? 13.165 -3.802 -12.505 1.00 93.94 94 SER A CA 1
ATOM 726 C C . SER A 1 94 ? 12.541 -3.543 -11.134 1.00 93.94 94 SER A C 1
ATOM 728 O O . SER A 1 94 ? 11.475 -4.061 -10.804 1.00 93.94 94 SER A O 1
ATOM 730 N N . ASN A 1 95 ? 13.207 -2.717 -10.323 1.00 93.19 95 ASN A N 1
ATOM 731 C CA . ASN A 1 95 ? 12.715 -2.346 -9.000 1.00 93.19 95 ASN A CA 1
ATOM 732 C C . ASN A 1 95 ? 13.080 -0.896 -8.650 1.00 93.19 95 ASN A C 1
ATOM 734 O O . ASN A 1 95 ? 14.234 -0.583 -8.358 1.00 93.19 95 ASN A O 1
ATOM 738 N N . ALA A 1 96 ? 12.075 -0.025 -8.635 1.00 95.81 96 ALA A N 1
ATOM 739 C CA . ALA A 1 96 ? 12.159 1.389 -8.299 1.00 95.81 96 ALA A CA 1
ATOM 740 C C . ALA A 1 96 ? 12.083 1.636 -6.778 1.00 95.81 96 ALA A C 1
ATOM 742 O O . ALA A 1 96 ? 11.407 2.554 -6.316 1.00 95.81 96 ALA A O 1
ATOM 743 N N . LEU A 1 97 ? 12.777 0.822 -5.972 1.00 95.62 97 LEU A N 1
ATOM 744 C CA . LEU A 1 97 ? 12.718 0.898 -4.507 1.00 95.62 97 LEU A CA 1
ATOM 745 C C . LEU A 1 97 ? 13.132 2.273 -3.960 1.00 95.62 97 LEU A C 1
ATOM 747 O O . LEU A 1 97 ? 12.493 2.786 -3.046 1.00 95.62 97 LEU A O 1
ATOM 751 N N . GLY A 1 98 ? 14.192 2.875 -4.508 1.00 96.44 98 GLY A N 1
ATOM 752 C CA . GLY A 1 98 ? 14.646 4.211 -4.099 1.00 96.44 98 GLY A CA 1
ATOM 753 C C . GLY A 1 98 ? 13.545 5.268 -4.267 1.00 96.44 98 GLY A C 1
ATOM 754 O O . GLY A 1 98 ? 13.155 5.891 -3.277 1.00 96.44 98 GLY A O 1
ATOM 755 N N . PRO A 1 99 ? 12.992 5.421 -5.482 1.00 96.81 99 PRO A N 1
ATOM 756 C CA . PRO A 1 99 ? 11.817 6.250 -5.745 1.00 96.81 99 PRO A CA 1
ATOM 757 C C . PRO A 1 99 ? 10.609 5.925 -4.850 1.00 96.81 99 PRO A C 1
ATOM 759 O O . PRO A 1 99 ? 9.989 6.833 -4.295 1.00 96.81 99 PRO A O 1
ATOM 762 N N . ALA A 1 100 ? 10.315 4.640 -4.620 1.00 96.75 100 ALA A N 1
ATOM 763 C CA . ALA A 1 100 ? 9.205 4.209 -3.765 1.00 96.75 100 ALA A CA 1
ATOM 764 C C . ALA A 1 100 ? 9.359 4.686 -2.311 1.00 96.75 100 ALA A C 1
ATOM 766 O O . ALA A 1 100 ? 8.394 5.142 -1.699 1.00 96.75 100 ALA A O 1
ATOM 767 N N . LEU A 1 101 ? 10.574 4.624 -1.758 1.00 96.94 101 LEU A N 1
ATOM 768 C CA . LEU A 1 101 ? 10.861 5.111 -0.406 1.00 96.94 101 LEU A CA 1
ATOM 769 C C . LEU A 1 101 ? 10.718 6.634 -0.305 1.00 96.94 101 LEU A C 1
ATOM 771 O O . LEU A 1 101 ? 10.193 7.132 0.692 1.00 96.94 101 LEU A O 1
ATOM 775 N N . GLN A 1 102 ? 11.129 7.376 -1.338 1.00 95.81 102 GLN A N 1
ATOM 776 C CA . GLN A 1 102 ? 10.911 8.824 -1.394 1.00 95.81 102 GLN A CA 1
ATOM 777 C C . GLN A 1 102 ? 9.415 9.164 -1.440 1.00 95.81 102 GLN A C 1
ATOM 779 O O . GLN A 1 102 ? 8.968 10.066 -0.731 1.00 95.81 102 GLN A O 1
ATOM 784 N N . ALA A 1 103 ? 8.626 8.416 -2.217 1.00 95.44 103 ALA A N 1
ATOM 785 C CA . ALA A 1 103 ? 7.179 8.589 -2.286 1.00 95.44 103 ALA A CA 1
ATOM 786 C C . ALA A 1 103 ? 6.508 8.294 -0.938 1.00 95.44 103 ALA A C 1
ATOM 788 O O . ALA A 1 103 ? 5.718 9.103 -0.452 1.00 95.44 103 ALA A O 1
ATOM 789 N N . ALA A 1 104 ? 6.874 7.183 -0.292 1.00 95.69 104 ALA A N 1
ATOM 790 C CA . ALA A 1 104 ? 6.365 6.819 1.027 1.00 95.69 104 ALA A CA 1
ATOM 791 C C . ALA A 1 104 ? 6.688 7.891 2.083 1.00 95.69 104 ALA A C 1
ATOM 793 O O . ALA A 1 104 ? 5.826 8.252 2.883 1.00 95.69 104 ALA A O 1
ATOM 794 N N . PHE A 1 105 ? 7.899 8.458 2.052 1.00 95.06 105 PHE A N 1
ATOM 795 C CA . PHE A 1 105 ? 8.265 9.582 2.915 1.00 95.06 105 PHE A CA 1
ATOM 796 C C . PHE A 1 105 ? 7.371 10.806 2.670 1.00 95.06 105 PHE A C 1
ATOM 798 O O . PHE A 1 105 ? 6.841 11.369 3.629 1.00 95.06 105 PHE A O 1
ATOM 805 N N . LYS A 1 106 ? 7.139 11.185 1.403 1.00 93.06 106 LYS A N 1
ATOM 806 C CA . LYS A 1 106 ? 6.233 12.293 1.047 1.00 93.06 106 LYS A CA 1
ATOM 807 C C . LYS A 1 106 ? 4.805 12.049 1.552 1.00 93.06 106 LYS A C 1
ATOM 809 O O . LYS A 1 106 ? 4.214 12.965 2.117 1.00 93.06 106 LYS A O 1
ATOM 814 N N . MET A 1 107 ? 4.281 10.825 1.421 1.00 93.00 107 MET A N 1
ATOM 815 C CA . MET A 1 107 ? 2.949 10.459 1.929 1.00 93.00 107 MET A CA 1
ATOM 816 C C . MET A 1 107 ? 2.827 10.659 3.444 1.00 93.00 107 MET A C 1
ATOM 818 O O . MET A 1 107 ? 1.850 11.235 3.913 1.00 93.00 107 MET A O 1
ATOM 822 N N . VAL A 1 108 ? 3.817 10.204 4.218 1.00 92.12 108 VAL A N 1
ATOM 823 C CA . VAL A 1 108 ? 3.761 10.270 5.688 1.00 92.12 108 VAL A CA 1
ATOM 824 C C . VAL A 1 108 ? 3.998 11.692 6.199 1.00 92.12 108 VAL A C 1
ATOM 826 O O . VAL A 1 108 ? 3.287 12.147 7.096 1.00 92.12 108 VAL A O 1
ATOM 829 N N . VAL A 1 109 ? 4.951 12.429 5.619 1.00 86.75 109 VAL A N 1
ATOM 830 C CA . VAL A 1 109 ? 5.239 13.815 6.032 1.00 86.75 109 VAL A CA 1
ATOM 831 C C . VAL A 1 109 ? 4.086 14.759 5.706 1.00 86.75 109 VAL A C 1
ATOM 833 O O . VAL A 1 109 ? 3.840 15.677 6.485 1.00 86.75 109 VAL A O 1
ATOM 836 N N . SER A 1 110 ? 3.333 14.514 4.628 1.00 70.44 110 SER A N 1
ATOM 837 C CA . SER A 1 110 ? 2.148 15.315 4.293 1.00 70.44 110 SER A CA 1
ATOM 838 C C . SER A 1 110 ? 1.093 15.324 5.406 1.00 70.44 110 SER A C 1
ATOM 840 O O . SER A 1 110 ? 0.318 16.268 5.500 1.00 70.44 110 SER A O 1
ATOM 842 N N . VAL A 1 111 ? 1.066 14.304 6.270 1.00 61.16 111 VAL A N 1
ATOM 843 C CA . VAL A 1 111 ? 0.147 14.228 7.418 1.00 61.16 111 VAL A CA 1
ATOM 844 C C . VAL A 1 111 ? 0.725 14.882 8.677 1.00 61.16 111 VAL A C 1
ATOM 846 O O . VAL A 1 111 ? -0.032 15.266 9.560 1.00 61.16 111 VAL A O 1
ATOM 849 N N . ALA A 1 112 ? 2.047 15.042 8.780 1.00 55.50 112 ALA A N 1
ATOM 850 C CA . ALA A 1 112 ? 2.696 15.593 9.973 1.00 55.50 112 ALA A CA 1
ATOM 851 C C . ALA A 1 112 ? 2.516 17.117 10.138 1.00 55.50 112 ALA A C 1
ATOM 853 O O . ALA A 1 112 ? 2.858 17.656 11.189 1.00 55.50 112 ALA A O 1
ATOM 854 N N . TRP A 1 113 ? 1.987 17.800 9.119 1.00 46.56 113 TRP A N 1
ATOM 855 C CA . TRP A 1 113 ? 1.827 19.260 9.082 1.00 46.56 113 TRP A CA 1
ATOM 856 C C . TRP A 1 113 ? 0.416 19.719 8.674 1.00 46.56 113 TRP A C 1
ATOM 858 O O . TRP A 1 113 ? 0.237 20.897 8.366 1.00 46.56 113 TRP A O 1
ATOM 868 N N . GLY A 1 114 ? -0.555 18.799 8.645 1.00 46.09 114 GLY A N 1
ATOM 869 C CA . GLY A 1 114 ? -1.963 19.067 8.330 1.00 46.09 114 GLY A CA 1
ATOM 870 C C . GLY A 1 114 ? -2.851 19.095 9.564 1.00 46.09 114 GLY A C 1
ATOM 871 O O . GLY A 1 114 ? -2.569 18.319 10.506 1.00 46.09 114 GLY A O 1
#

Radius of gyration: 14.0 Å; chains: 1; bounding box: 31×33×36 Å

Secondary structure (DSSP, 8-state):
-HHHHHHHHHHHGGGS--TTS--EE--EEESSSEEEEE--TT-SSPEEEEE---SS---S-SSSSSEETTTSHHHHHHHHHHHHHHTTT-------HHHHHHHHHHHHHTTTT-

Organism: NCBI:txid994334

Foldseek 3Di:
DLLVVLVVCLVCLVVDPQPPLADKDADWDWFCWIWFWQQPLPDQEIDIDIGNPLVDADDPDLDRRIGRCVSRVNRSSRCSNCRCVVCVPPPGHGTSVVSNVVNVVVVVVSVVVD

Sequence (114 aa):
MVATAARTILDSLDRLPNEENRTKVGLITVDGSLHFYNLNASLSDPQMLVVSDTDDVFLPQPDDLLVNLTESRAVFESLLTRLGDMFKDNTNVSNALGPALQAAFKMVVSVAWG

pLDDT: mean 93.6, std 8.74, range [46.09, 98.19]